Protein AF-A0AA35T329-F1 (afdb_monomer_lite)

Foldseek 3Di:
DDDDDDDDDDADLLVQLPADVPDAAWFKEQDAPVCLVVVNIFIAGPVGDTSSSSLVSSLVVVVVVCVVVVNPDDDFDDQHSRGHDPHHDHRPPDDDPVDD

Organism: Geodia barretti (NCBI:txid519541)

Secondary structure (DSSP, 8-state):
----PPP-----HHHHTT--SS---EEEESS-HHHHHHTSSEEEETTS-B-HHHHHHHHHHHHHHHHHTT-------TB-TTT-SS-B--SS----TT--

Sequence (100 aa):
KAKKRRQLIPVCPEESGGLPTPRPPAEIVGGDGNDVLDGTAKVMTDDGTDVTEAFLKGAHHALEVAQSNGATHVILKARSPSCGCGDIYDGTFFRDPHVW

Structure (mmCIF, N/CA/C/O backbone):
data_AF-A0AA35T329-F1
#
_entry.id   AF-A0AA35T329-F1
#
loop_
_atom_site.group_PDB
_atom_site.id
_atom_site.type_symbol
_atom_site.label_atom_id
_atom_site.label_alt_id
_atom_site.label_comp_id
_atom_site.label_asym_id
_atom_site.label_entity_id
_atom_site.label_seq_id
_atom_site.pdbx_PDB_ins_code
_atom_site.Cartn_x
_atom_site.Cartn_y
_atom_site.Cartn_z
_atom_site.occupancy
_atom_site.B_iso_or_equiv
_atom_site.auth_seq_id
_atom_site.auth_comp_id
_atom_site.auth_asym_id
_atom_site.auth_atom_id
_atom_site.pdbx_PDB_model_num
ATOM 1 N N . LYS A 1 1 ? -34.912 14.449 17.095 1.00 48.09 1 LYS A N 1
ATOM 2 C CA . LYS A 1 1 ? -33.895 13.421 17.448 1.00 48.09 1 LYS A CA 1
ATOM 3 C C . LYS A 1 1 ? -32.511 14.000 17.154 1.00 48.09 1 LYS A C 1
ATOM 5 O O . LYS A 1 1 ? -32.327 14.491 16.048 1.00 48.09 1 LYS A O 1
ATOM 10 N N . ALA A 1 2 ? -31.581 14.015 18.112 1.00 61.19 2 ALA A N 1
ATOM 11 C CA . ALA A 1 2 ? -30.238 14.561 17.893 1.00 61.19 2 ALA A CA 1
ATOM 12 C C . ALA A 1 2 ? -29.454 13.687 16.891 1.00 61.19 2 ALA A C 1
ATOM 14 O O . ALA A 1 2 ? -29.377 12.470 17.065 1.00 61.19 2 ALA A O 1
ATOM 15 N N . LYS A 1 3 ? -28.897 14.286 15.829 1.00 60.72 3 LYS A N 1
ATOM 16 C CA . LYS A 1 3 ? -27.983 13.596 14.903 1.00 60.72 3 LYS A CA 1
ATOM 17 C C . LYS A 1 3 ? -26.708 13.225 15.669 1.00 60.72 3 LYS A C 1
ATOM 19 O O . LYS A 1 3 ? -26.013 14.116 16.150 1.00 60.72 3 LYS A O 1
ATOM 24 N N . LYS A 1 4 ? -26.373 11.932 15.756 1.00 69.69 4 LYS A N 1
ATOM 25 C CA . LYS A 1 4 ? -25.032 11.502 16.186 1.00 69.69 4 LYS A CA 1
ATOM 26 C C . LYS A 1 4 ? -24.021 12.019 15.162 1.00 69.69 4 LYS A C 1
ATOM 28 O O . LYS A 1 4 ? -24.075 11.630 13.996 1.00 69.69 4 LYS A O 1
ATOM 33 N N . ARG A 1 5 ? -23.125 12.911 15.586 1.00 76.31 5 ARG A N 1
ATOM 34 C CA . ARG A 1 5 ? -21.990 13.348 14.767 1.00 76.31 5 ARG A CA 1
ATOM 35 C C . ARG A 1 5 ? -20.983 12.202 14.732 1.00 76.31 5 ARG A C 1
ATOM 37 O O . ARG A 1 5 ? -20.552 11.744 15.784 1.00 76.31 5 ARG A O 1
ATOM 44 N N . ARG A 1 6 ? -20.659 11.712 13.537 1.00 81.19 6 ARG A N 1
ATOM 45 C CA . ARG A 1 6 ? -19.540 10.786 13.334 1.00 81.19 6 ARG A CA 1
ATOM 46 C C . ARG A 1 6 ? -18.267 11.616 13.182 1.00 81.19 6 ARG A C 1
ATOM 48 O O . ARG A 1 6 ? -18.293 12.622 12.476 1.00 81.19 6 ARG A O 1
ATOM 55 N N . GLN A 1 7 ? -17.196 11.217 13.856 1.00 89.62 7 GLN A N 1
ATOM 56 C CA . GLN A 1 7 ? -15.868 11.781 13.631 1.00 89.62 7 GLN A CA 1
ATOM 57 C C . GLN A 1 7 ? -15.275 11.133 12.378 1.00 89.62 7 GLN A C 1
ATOM 59 O O . GLN A 1 7 ? -15.394 9.922 12.199 1.00 89.62 7 GLN A O 1
ATOM 64 N N . LEU A 1 8 ? -14.684 11.945 11.503 1.00 93.00 8 LEU A N 1
ATOM 65 C CA . LEU A 1 8 ? -13.934 11.479 10.341 1.00 93.00 8 LEU A CA 1
ATOM 66 C C . LEU A 1 8 ? -12.459 11.753 10.604 1.00 93.00 8 LEU A C 1
ATOM 68 O O . LEU A 1 8 ? -12.103 12.872 10.970 1.00 93.00 8 LEU A O 1
ATOM 72 N N . ILE A 1 9 ? -11.632 10.730 10.429 1.00 95.44 9 ILE A N 1
ATOM 73 C CA . ILE A 1 9 ? -10.187 10.807 10.620 1.00 95.44 9 ILE A CA 1
ATOM 74 C C . ILE A 1 9 ? -9.565 10.524 9.253 1.00 95.44 9 ILE A C 1
ATOM 76 O O . ILE A 1 9 ? -9.642 9.385 8.791 1.00 95.44 9 ILE A O 1
ATOM 80 N N . PRO A 1 10 ? -9.053 11.549 8.552 1.00 95.69 10 PRO A N 1
ATOM 81 C CA . PRO A 1 10 ? -8.449 11.357 7.245 1.00 95.69 10 PRO A CA 1
ATOM 82 C C . PRO A 1 10 ? -7.089 10.677 7.398 1.00 95.69 10 PRO A C 1
ATOM 84 O O . PRO A 1 10 ? -6.273 11.089 8.220 1.00 95.69 10 PRO A O 1
ATOM 87 N N . VAL A 1 11 ? -6.847 9.651 6.586 1.00 96.69 11 VAL A N 1
ATOM 88 C CA . VAL A 1 11 ? -5.561 8.957 6.504 1.00 96.69 11 VAL A CA 1
ATOM 89 C C . VAL A 1 11 ? -5.275 8.661 5.039 1.00 96.69 11 VAL A C 1
ATOM 91 O O . VAL A 1 11 ? -6.129 8.125 4.336 1.00 96.69 11 VAL A O 1
ATOM 94 N N . CYS A 1 12 ? -4.071 9.005 4.592 1.00 97.81 12 CYS A N 1
ATOM 95 C CA . CYS A 1 12 ? -3.510 8.556 3.326 1.00 97.81 12 CYS A CA 1
ATOM 96 C C . CYS A 1 12 ? -2.333 7.634 3.663 1.00 97.81 12 CYS A C 1
ATOM 98 O O . CYS A 1 12 ? -1.294 8.142 4.099 1.00 97.81 12 CYS A O 1
ATOM 100 N N . PRO A 1 13 ? -2.476 6.301 3.525 1.00 97.75 13 PRO A N 1
ATOM 101 C CA . PRO A 1 13 ? -1.412 5.391 3.931 1.00 97.75 13 PRO A CA 1
ATOM 102 C C . PRO A 1 13 ? -0.119 5.664 3.154 1.00 97.75 13 PRO A C 1
ATOM 104 O O . PRO A 1 13 ? 0.937 5.763 3.764 1.00 97.75 13 PRO A O 1
ATOM 107 N N . GLU A 1 14 ? -0.213 5.926 1.849 1.00 98.19 14 GLU A N 1
ATOM 108 C CA . GLU A 1 14 ? 0.924 6.239 0.969 1.00 98.19 14 GLU A CA 1
ATOM 109 C C . GLU A 1 14 ? 1.746 7.453 1.454 1.00 98.19 14 GLU A C 1
ATOM 111 O O . GLU A 1 14 ? 2.971 7.374 1.552 1.00 98.19 14 GLU A O 1
ATOM 116 N N . GLU A 1 15 ? 1.090 8.557 1.835 1.00 98.31 15 GLU A N 1
ATOM 117 C CA . GLU A 1 15 ? 1.783 9.738 2.377 1.00 98.31 15 GLU A CA 1
ATOM 118 C C . GLU A 1 15 ? 2.354 9.474 3.773 1.00 98.31 15 GLU A C 1
ATOM 120 O O . GLU A 1 15 ? 3.487 9.858 4.059 1.00 98.31 15 GLU A O 1
ATOM 125 N N . SER A 1 16 ? 1.620 8.768 4.641 1.00 97.56 16 SER A N 1
ATOM 126 C CA . SER A 1 16 ? 2.150 8.385 5.959 1.00 97.56 16 SER A CA 1
ATOM 127 C C . SER A 1 16 ? 3.314 7.387 5.880 1.00 97.56 16 SER A C 1
ATOM 129 O O . SER A 1 16 ? 4.172 7.342 6.764 1.00 97.56 16 SER A O 1
ATOM 131 N N . GLY A 1 17 ? 3.385 6.639 4.778 1.00 98.00 17 GLY A N 1
ATOM 132 C CA . GLY A 1 17 ? 4.513 5.808 4.381 1.00 98.00 17 GLY A CA 1
ATOM 133 C C . GLY A 1 17 ? 5.745 6.606 3.956 1.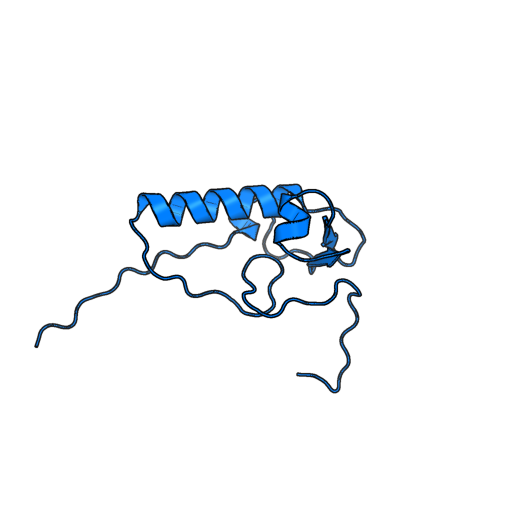00 98.00 17 GLY A C 1
ATOM 134 O O . GLY A 1 17 ? 6.861 6.094 4.019 1.00 98.00 17 GLY A O 1
ATOM 135 N N . GLY A 1 18 ? 5.567 7.883 3.609 1.00 98.12 18 GLY A N 1
ATOM 136 C CA . GLY A 1 18 ? 6.627 8.801 3.195 1.00 98.12 18 GLY A CA 1
ATOM 137 C C . GLY A 1 18 ? 6.665 9.101 1.696 1.00 98.12 18 GLY A C 1
ATOM 138 O O . GLY A 1 18 ? 7.622 9.731 1.250 1.00 98.12 18 GLY A O 1
ATOM 139 N N . LEU A 1 19 ? 5.667 8.676 0.910 1.00 98.19 19 LEU A N 1
ATOM 140 C CA . LEU A 1 19 ? 5.606 9.027 -0.511 1.00 98.19 19 LEU A CA 1
ATOM 141 C C . LEU A 1 19 ? 5.153 10.485 -0.711 1.00 98.19 19 LEU A C 1
ATOM 143 O O . LEU A 1 19 ? 4.316 10.978 0.049 1.00 98.19 19 LEU A O 1
ATOM 147 N N . PRO A 1 20 ? 5.667 11.185 -1.740 1.00 97.81 20 PRO A N 1
ATOM 148 C CA . PRO A 1 20 ? 5.300 12.569 -2.011 1.00 97.81 20 PRO A CA 1
ATOM 149 C C . PRO A 1 20 ? 3.912 12.698 -2.660 1.00 97.81 20 PRO A C 1
ATOM 151 O O . PRO A 1 20 ? 3.301 11.724 -3.111 1.00 97.81 20 PRO A O 1
ATOM 154 N N . THR A 1 21 ? 3.443 13.941 -2.760 1.00 96.88 21 THR A N 1
ATOM 155 C CA . THR A 1 21 ? 2.290 14.324 -3.582 1.00 96.88 21 THR A CA 1
ATOM 156 C C . THR A 1 21 ? 2.702 15.488 -4.500 1.00 96.88 21 THR A C 1
ATOM 158 O O . THR A 1 21 ? 3.021 16.561 -3.985 1.00 96.88 21 THR A O 1
ATOM 161 N N . PRO A 1 22 ? 2.704 15.321 -5.842 1.00 96.62 22 PRO A N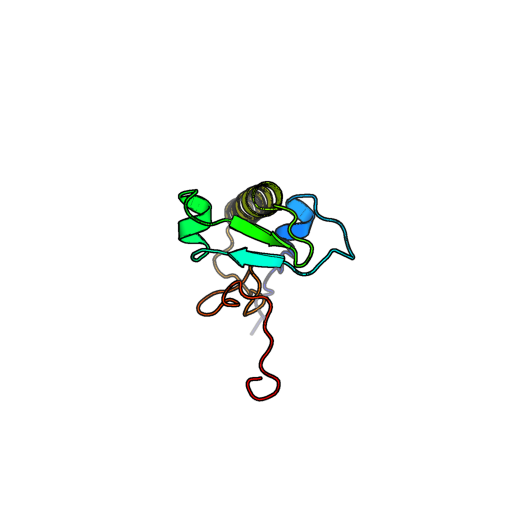 1
ATOM 162 C CA . PRO A 1 22 ? 2.350 14.106 -6.586 1.00 96.62 22 PRO A CA 1
ATOM 163 C C . PRO A 1 22 ? 3.428 13.009 -6.493 1.00 96.62 22 PRO A C 1
ATOM 165 O O . PRO A 1 22 ? 4.555 13.263 -6.073 1.00 96.62 22 PRO A O 1
ATOM 168 N N . ARG A 1 23 ? 3.071 11.794 -6.920 1.00 96.94 23 ARG A N 1
ATOM 169 C CA . ARG A 1 23 ? 3.947 10.616 -7.038 1.00 96.94 23 ARG A CA 1
ATOM 170 C C . ARG A 1 23 ? 3.562 9.786 -8.272 1.00 96.94 23 ARG A C 1
ATOM 172 O O . ARG A 1 23 ? 2.419 9.924 -8.721 1.00 96.94 23 ARG A O 1
ATOM 179 N N . PRO A 1 24 ? 4.472 8.954 -8.811 1.00 96.81 24 PRO A N 1
ATOM 180 C CA . PRO A 1 24 ? 4.143 8.031 -9.894 1.00 96.81 24 PRO A CA 1
ATOM 181 C C . PRO A 1 24 ? 3.004 7.069 -9.513 1.00 96.81 24 PRO A C 1
ATOM 183 O O . PRO A 1 24 ? 2.841 6.760 -8.326 1.00 96.81 24 PRO A O 1
ATOM 186 N N . PRO A 1 25 ? 2.208 6.591 -10.486 1.00 96.50 25 PRO A N 1
ATOM 187 C CA . PRO A 1 25 ? 1.280 5.488 -10.269 1.00 96.50 25 PRO A CA 1
ATOM 188 C C . PRO A 1 25 ? 2.016 4.253 -9.748 1.00 96.50 25 PRO A C 1
ATOM 190 O O . PRO A 1 25 ? 3.129 3.969 -10.184 1.00 96.50 25 PRO A O 1
ATOM 193 N N . ALA A 1 26 ? 1.372 3.506 -8.855 1.00 97.75 26 ALA A N 1
ATOM 194 C CA . ALA A 1 26 ? 1.884 2.239 -8.357 1.00 97.75 26 ALA A CA 1
ATOM 195 C C . ALA A 1 26 ? 0.801 1.156 -8.401 1.00 97.75 26 ALA A C 1
ATOM 197 O O . ALA A 1 26 ? -0.387 1.458 -8.253 1.00 97.75 26 ALA A O 1
ATOM 198 N N . GLU A 1 27 ? 1.216 -0.092 -8.591 1.00 98.06 27 GLU A N 1
ATOM 199 C CA . GLU A 1 27 ? 0.364 -1.283 -8.591 1.00 98.06 27 GLU A CA 1
ATOM 200 C C . GLU A 1 27 ? 1.055 -2.414 -7.815 1.00 98.06 27 GLU A C 1
ATOM 202 O O . GLU A 1 27 ? 2.281 -2.430 -7.671 1.00 98.06 27 GLU A O 1
ATOM 207 N N . ILE A 1 28 ? 0.266 -3.351 -7.283 1.00 98.25 28 ILE A N 1
ATOM 208 C CA . ILE A 1 28 ? 0.813 -4.577 -6.694 1.00 98.25 28 ILE A CA 1
ATOM 209 C C . ILE A 1 28 ? 1.159 -5.524 -7.842 1.00 98.25 28 ILE A C 1
ATOM 211 O O . ILE A 1 28 ? 0.319 -5.810 -8.688 1.00 98.25 28 ILE A O 1
ATOM 215 N N . VAL A 1 29 ? 2.396 -6.010 -7.868 1.00 98.06 29 VAL A N 1
ATOM 216 C CA . VAL A 1 29 ? 2.918 -6.932 -8.873 1.00 98.06 29 VAL A CA 1
ATOM 217 C C . VAL A 1 29 ? 3.184 -8.280 -8.216 1.00 98.06 29 VAL A C 1
ATOM 219 O O . VAL A 1 29 ? 3.930 -8.371 -7.238 1.00 98.06 29 VAL A O 1
ATOM 222 N N . GLY A 1 30 ? 2.604 -9.333 -8.795 1.00 96.31 30 GLY A N 1
ATOM 223 C CA . GLY A 1 30 ? 2.823 -10.715 -8.364 1.00 96.31 30 GLY A CA 1
ATOM 224 C C . GLY A 1 30 ? 1.859 -11.234 -7.296 1.00 96.31 30 GLY A C 1
ATOM 225 O O . GLY A 1 30 ? 2.130 -12.297 -6.750 1.00 96.31 30 GLY A O 1
ATOM 226 N N . GLY A 1 31 ? 0.755 -10.535 -7.009 1.00 95.81 31 GLY A N 1
ATOM 227 C CA . GLY A 1 31 ? -0.228 -10.976 -6.017 1.00 95.81 31 GLY A CA 1
ATOM 228 C C . GLY A 1 31 ? -1.175 -9.867 -5.569 1.00 95.81 31 GLY A C 1
ATOM 229 O O . GLY A 1 31 ? -1.474 -8.949 -6.334 1.00 95.81 31 GLY A O 1
ATOM 230 N N . ASP A 1 32 ? -1.628 -9.950 -4.321 1.00 96.38 32 ASP A N 1
ATOM 231 C CA . ASP A 1 32 ? -2.464 -8.950 -3.661 1.00 96.38 32 ASP A CA 1
ATOM 232 C C . ASP A 1 32 ? -1.808 -8.349 -2.400 1.00 96.38 32 ASP A C 1
ATOM 234 O O . ASP A 1 32 ? -0.610 -8.484 -2.153 1.00 96.38 32 ASP A O 1
ATOM 238 N N . GLY A 1 33 ? -2.586 -7.609 -1.604 1.00 96.00 33 GLY A N 1
ATOM 239 C CA . GLY A 1 33 ? -2.080 -6.991 -0.378 1.00 96.00 33 GLY A CA 1
ATOM 240 C C . GLY A 1 33 ?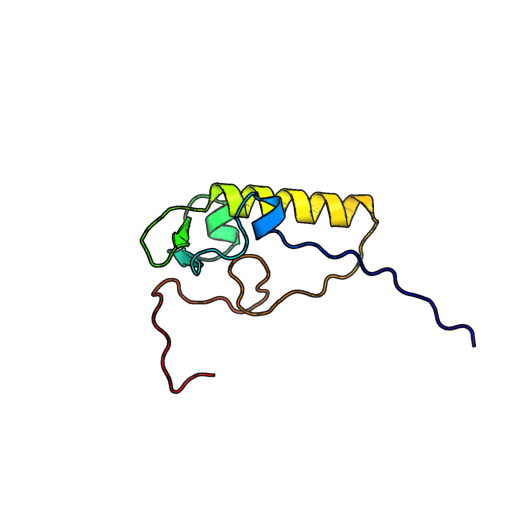 -1.609 -7.995 0.683 1.00 96.00 33 GLY A C 1
ATOM 241 O O . GLY A 1 33 ? -0.700 -7.669 1.441 1.00 96.00 33 GLY A O 1
ATOM 242 N N . ASN A 1 34 ? -2.182 -9.202 0.741 1.00 96.44 34 ASN A N 1
ATOM 243 C CA . ASN A 1 34 ? -1.710 -10.263 1.632 1.00 96.44 34 ASN A CA 1
ATOM 244 C C . ASN A 1 34 ? -0.364 -10.801 1.151 1.00 96.44 34 ASN A C 1
ATOM 246 O O . ASN A 1 34 ? 0.547 -10.940 1.957 1.00 96.44 34 ASN A O 1
ATOM 250 N N . ASP A 1 35 ? -0.203 -11.003 -0.158 1.00 98.00 35 ASP A N 1
ATOM 251 C CA . ASP A 1 35 ? 1.079 -11.423 -0.732 1.00 98.00 35 ASP A CA 1
ATOM 252 C C . ASP A 1 35 ? 2.189 -10.386 -0.480 1.00 98.00 35 ASP A C 1
ATOM 254 O O . ASP A 1 35 ? 3.347 -10.731 -0.249 1.00 98.00 35 ASP A O 1
ATOM 258 N N . VAL A 1 36 ? 1.853 -9.091 -0.469 1.00 98.25 36 VAL A N 1
ATOM 259 C CA . VAL A 1 36 ? 2.801 -8.035 -0.071 1.00 98.25 36 VAL A CA 1
ATOM 260 C C . VAL A 1 36 ? 3.188 -8.160 1.408 1.00 98.25 36 VAL A C 1
ATOM 262 O O . VAL A 1 36 ? 4.362 -8.007 1.744 1.00 98.25 36 VAL A O 1
ATOM 265 N N . LEU A 1 37 ? 2.232 -8.459 2.295 1.00 97.56 37 LEU A N 1
ATOM 266 C CA . LEU A 1 37 ? 2.502 -8.686 3.723 1.00 97.56 37 LEU A CA 1
ATOM 267 C C . LEU A 1 37 ? 3.343 -9.950 3.965 1.00 97.56 37 LEU A C 1
ATOM 269 O O . LEU A 1 37 ? 4.188 -9.952 4.860 1.00 97.56 37 LEU A O 1
ATOM 273 N N . ASP A 1 38 ? 3.147 -10.986 3.149 1.00 98.00 38 ASP A N 1
ATOM 274 C CA . ASP A 1 38 ? 3.903 -12.243 3.189 1.00 98.00 38 ASP A CA 1
ATOM 275 C C . ASP A 1 38 ? 5.273 -12.140 2.485 1.00 98.00 38 ASP A C 1
ATOM 277 O O . ASP A 1 38 ? 6.100 -13.052 2.574 1.00 98.00 38 ASP A O 1
ATOM 281 N N . GLY A 1 39 ? 5.547 -11.021 1.803 1.00 97.94 39 GLY A N 1
ATOM 282 C CA . GLY A 1 39 ? 6.794 -10.767 1.078 1.00 97.94 39 GLY A CA 1
ATOM 283 C C . GLY A 1 39 ? 6.919 -11.517 -0.255 1.00 97.94 39 GLY A C 1
ATOM 284 O O . GLY A 1 39 ? 8.026 -11.639 -0.787 1.00 97.94 39 GLY A O 1
ATOM 285 N N . THR A 1 40 ? 5.813 -12.034 -0.792 1.00 98.38 40 THR A N 1
ATOM 286 C CA . THR A 1 40 ? 5.731 -12.765 -2.070 1.00 98.38 40 THR A CA 1
ATOM 287 C C . THR A 1 40 ? 5.333 -11.871 -3.245 1.00 98.38 40 THR A C 1
ATOM 289 O O . THR A 1 40 ? 5.625 -12.220 -4.390 1.00 98.38 40 THR A O 1
ATOM 292 N N . ALA A 1 41 ? 4.748 -10.702 -2.977 1.00 98.31 41 ALA A N 1
ATOM 293 C CA . ALA A 1 41 ? 4.447 -9.664 -3.961 1.00 98.31 41 ALA A CA 1
ATOM 294 C C . ALA A 1 41 ? 5.100 -8.326 -3.590 1.00 98.31 41 ALA A C 1
ATOM 296 O O . ALA A 1 41 ? 5.607 -8.131 -2.483 1.00 98.31 41 ALA A O 1
ATOM 297 N N . LYS A 1 42 ? 5.101 -7.389 -4.541 1.00 98.69 42 LYS A N 1
ATOM 298 C CA . LYS A 1 42 ? 5.713 -6.064 -4.383 1.00 98.69 42 LYS A CA 1
ATOM 299 C C . LYS A 1 42 ? 4.778 -4.968 -4.845 1.00 98.69 42 LYS A C 1
ATOM 301 O O . LYS A 1 42 ? 3.984 -5.182 -5.753 1.00 98.69 42 LYS A O 1
ATOM 306 N N . VAL A 1 43 ? 4.923 -3.776 -4.280 1.00 98.56 43 VAL A N 1
ATOM 307 C CA . VAL A 1 43 ? 4.299 -2.571 -4.827 1.00 98.56 43 VAL A CA 1
ATOM 308 C C . VAL A 1 43 ? 5.326 -1.853 -5.686 1.00 98.56 43 VAL A C 1
ATOM 310 O O . VAL A 1 43 ? 6.334 -1.358 -5.179 1.00 98.56 43 VAL A O 1
ATOM 313 N N . MET A 1 44 ? 5.067 -1.804 -6.986 1.00 98.56 44 MET A N 1
ATOM 314 C CA . MET A 1 44 ? 5.973 -1.225 -7.973 1.00 98.56 44 MET A CA 1
ATOM 315 C C . MET A 1 44 ? 5.339 0.017 -8.584 1.00 98.56 44 MET A C 1
ATOM 317 O O . MET A 1 44 ? 4.118 0.090 -8.713 1.00 98.56 44 MET A O 1
ATOM 321 N N . THR A 1 45 ? 6.152 0.987 -8.975 1.00 98.19 45 THR A N 1
ATOM 322 C CA . THR A 1 45 ? 5.732 2.087 -9.849 1.00 98.19 45 THR A CA 1
ATOM 323 C C . THR A 1 45 ? 5.815 1.688 -11.322 1.00 98.19 45 THR A C 1
ATOM 325 O O . THR A 1 45 ? 6.471 0.707 -11.678 1.00 98.19 45 THR A O 1
ATOM 328 N N . ASP A 1 46 ? 5.176 2.470 -12.192 1.00 96.19 46 ASP A N 1
ATOM 329 C CA . ASP A 1 46 ? 5.215 2.277 -13.649 1.00 96.19 46 ASP A CA 1
ATOM 330 C C . ASP A 1 46 ? 6.621 2.449 -14.258 1.00 96.19 46 ASP A C 1
ATOM 332 O O . ASP A 1 46 ? 6.929 1.856 -15.291 1.00 96.19 46 ASP A O 1
ATOM 336 N N . ASP A 1 47 ? 7.496 3.209 -13.595 1.00 95.38 47 ASP A N 1
ATOM 337 C CA . ASP A 1 47 ? 8.916 3.342 -13.944 1.00 95.38 47 ASP A CA 1
ATOM 338 C C . ASP A 1 47 ? 9.819 2.224 -13.379 1.00 95.38 47 ASP A C 1
ATOM 340 O O . ASP A 1 47 ? 11.029 2.225 -13.616 1.00 95.38 47 ASP A O 1
ATOM 344 N N . GLY A 1 48 ? 9.243 1.242 -12.674 1.00 96.50 48 GLY A N 1
ATOM 345 C CA . GLY A 1 48 ? 9.950 0.069 -12.156 1.00 96.50 48 GLY A CA 1
ATOM 346 C C . GLY A 1 48 ? 10.600 0.250 -10.781 1.00 96.50 48 GLY A C 1
ATOM 347 O O . GLY A 1 48 ? 11.379 -0.608 -10.361 1.00 96.50 48 GLY A O 1
ATOM 348 N N . THR A 1 49 ? 10.291 1.328 -10.061 1.00 98.25 49 THR A N 1
ATOM 349 C CA . THR A 1 49 ? 10.764 1.554 -8.688 1.00 98.25 49 THR A CA 1
ATOM 350 C C . THR A 1 49 ? 9.972 0.713 -7.682 1.00 98.25 49 THR A C 1
ATOM 352 O O . THR A 1 49 ? 8.743 0.703 -7.685 1.00 98.25 49 THR A O 1
ATOM 355 N N . ASP A 1 50 ? 10.674 0.021 -6.782 1.00 98.56 50 ASP A N 1
ATOM 356 C CA . ASP A 1 50 ? 10.064 -0.723 -5.672 1.00 98.56 50 ASP A CA 1
ATOM 357 C C . ASP A 1 50 ? 9.727 0.236 -4.519 1.00 98.56 50 ASP A C 1
ATOM 359 O O . ASP A 1 50 ? 10.617 0.826 -3.900 1.00 98.56 50 ASP A O 1
ATOM 363 N N . VAL A 1 51 ? 8.434 0.407 -4.244 1.00 98.62 51 VAL A N 1
ATOM 364 C CA . VAL A 1 51 ? 7.906 1.288 -3.188 1.00 98.62 51 VAL A CA 1
ATOM 365 C C . VAL A 1 51 ? 7.234 0.504 -2.055 1.00 98.62 51 VAL A C 1
ATOM 367 O O . VAL A 1 51 ? 6.557 1.096 -1.210 1.00 98.62 51 VAL A O 1
ATOM 370 N N . THR A 1 52 ? 7.447 -0.814 -1.997 1.00 98.75 52 THR A N 1
ATOM 371 C CA . THR A 1 52 ? 6.802 -1.737 -1.047 1.00 98.75 52 THR A CA 1
ATOM 372 C C . THR A 1 52 ? 6.940 -1.284 0.407 1.00 98.75 52 THR A C 1
ATOM 374 O O . THR A 1 52 ? 5.949 -1.218 1.132 1.00 98.75 52 THR A O 1
ATOM 377 N N . GLU A 1 53 ? 8.139 -0.871 0.821 1.00 98.69 53 GLU A N 1
ATOM 378 C CA . GLU A 1 53 ? 8.408 -0.431 2.198 1.00 98.69 53 GLU A CA 1
ATOM 379 C C . GLU A 1 53 ? 7.563 0.776 2.622 1.00 98.69 53 GLU A C 1
ATOM 381 O O . GLU A 1 53 ? 7.058 0.837 3.746 1.00 98.69 53 GLU A O 1
ATOM 386 N N . ALA A 1 54 ? 7.358 1.738 1.717 1.00 98.75 54 ALA A N 1
ATOM 387 C CA . ALA A 1 54 ? 6.521 2.895 2.010 1.00 98.75 54 ALA A CA 1
ATOM 388 C C . ALA A 1 54 ? 5.051 2.479 2.176 1.00 98.75 54 ALA A C 1
ATOM 390 O O . ALA A 1 54 ? 4.369 2.957 3.084 1.00 98.75 54 ALA A O 1
ATOM 391 N N . PHE A 1 55 ? 4.571 1.546 1.352 1.00 98.56 55 PHE A N 1
ATOM 392 C CA . PHE A 1 55 ? 3.213 1.011 1.452 1.00 98.56 55 PHE A CA 1
ATOM 393 C C . PHE A 1 55 ? 2.988 0.218 2.745 1.00 98.56 55 PHE A C 1
ATOM 395 O O . PHE A 1 55 ? 1.991 0.460 3.428 1.00 98.56 55 PHE A O 1
ATOM 402 N N . LEU A 1 56 ? 3.927 -0.652 3.133 1.00 98.75 56 LEU A N 1
ATOM 403 C CA . LEU A 1 56 ? 3.874 -1.405 4.393 1.00 98.75 56 LEU A CA 1
ATOM 404 C C . LEU A 1 56 ? 3.864 -0.470 5.606 1.00 98.75 56 LEU A C 1
ATOM 406 O O . LEU A 1 56 ? 2.998 -0.573 6.479 1.00 98.75 56 LEU A O 1
ATOM 410 N N . LYS A 1 57 ? 4.773 0.512 5.633 1.00 98.69 57 LYS A N 1
ATOM 411 C CA . LYS A 1 57 ? 4.809 1.535 6.685 1.00 98.69 57 LYS A CA 1
ATOM 412 C C . LYS A 1 57 ? 3.490 2.306 6.770 1.00 98.69 57 LYS A C 1
ATOM 414 O O . LYS A 1 57 ? 2.969 2.522 7.865 1.00 98.69 57 LYS A O 1
ATOM 419 N N . GLY A 1 58 ? 2.940 2.693 5.622 1.00 98.44 58 GLY A N 1
ATOM 420 C CA . GLY A 1 58 ? 1.649 3.361 5.525 1.00 98.44 58 GLY A CA 1
ATOM 421 C C . GLY A 1 58 ? 0.495 2.525 6.074 1.00 98.44 58 GLY A C 1
ATOM 422 O O . GLY A 1 58 ? -0.336 3.037 6.825 1.00 98.44 58 GLY A O 1
ATOM 423 N N . ALA A 1 59 ? 0.455 1.234 5.737 1.00 98.12 59 ALA A N 1
ATOM 424 C CA . ALA A 1 59 ? -0.562 0.300 6.214 1.00 98.12 59 ALA A CA 1
ATOM 425 C C . ALA A 1 59 ? -0.517 0.138 7.742 1.00 98.12 59 ALA A C 1
ATOM 427 O O . ALA A 1 59 ? -1.554 0.232 8.403 1.00 98.12 59 ALA A O 1
ATOM 428 N N . HIS A 1 60 ? 0.679 -0.019 8.320 1.00 98.50 60 HIS A N 1
ATOM 429 C CA . HIS A 1 60 ? 0.850 -0.096 9.772 1.00 98.50 60 HIS A CA 1
ATOM 430 C C . HIS A 1 60 ? 0.423 1.191 10.481 1.00 98.50 60 HIS A C 1
ATOM 432 O O . HIS A 1 60 ? -0.313 1.130 11.465 1.00 98.50 60 HIS A O 1
ATOM 438 N N . HIS A 1 61 ? 0.808 2.355 9.955 1.00 98.44 61 HIS A N 1
ATOM 439 C CA . HIS A 1 61 ? 0.392 3.634 10.525 1.00 98.44 61 HIS A CA 1
ATOM 440 C C . HIS A 1 61 ? -1.131 3.837 10.433 1.00 98.44 61 HIS A C 1
ATOM 442 O O . HIS A 1 61 ? -1.767 4.282 11.388 1.00 98.44 61 HIS A O 1
ATOM 448 N N . ALA A 1 62 ? -1.757 3.462 9.313 1.00 97.75 62 ALA A N 1
ATOM 449 C CA . ALA A 1 62 ? -3.210 3.527 9.174 1.00 97.75 62 ALA A CA 1
ATOM 450 C C . ALA A 1 62 ? -3.935 2.626 10.190 1.00 97.75 62 ALA A C 1
ATOM 452 O O . ALA A 1 62 ? -4.939 3.046 10.775 1.00 97.75 62 ALA A O 1
ATOM 453 N N . LEU A 1 63 ? -3.408 1.421 10.440 1.00 97.56 63 LEU A N 1
ATOM 454 C CA . LEU A 1 63 ? -3.916 0.518 11.474 1.00 97.56 63 LEU A CA 1
ATOM 455 C C . LEU A 1 63 ? -3.786 1.132 12.875 1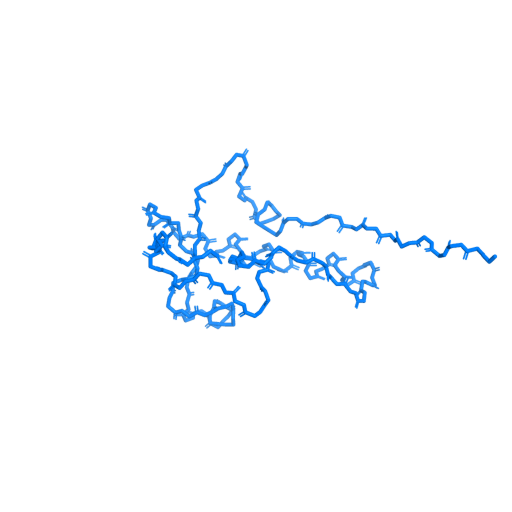.00 97.56 63 LEU A C 1
ATOM 457 O O . LEU A 1 63 ? -4.756 1.121 13.634 1.00 97.56 63 LEU A O 1
ATOM 461 N N . GLU A 1 64 ? -2.630 1.709 13.200 1.00 98.31 64 GLU A N 1
ATOM 462 C CA . GLU A 1 64 ? -2.385 2.373 14.484 1.00 98.31 64 GLU A CA 1
ATOM 463 C C . GLU A 1 64 ? -3.363 3.534 14.719 1.00 98.31 64 GLU A C 1
ATOM 465 O O . GLU A 1 64 ? -3.969 3.637 15.791 1.00 98.31 64 GLU A O 1
ATOM 470 N N . VAL A 1 65 ? -3.583 4.378 13.704 1.00 97.50 65 VAL A N 1
ATOM 471 C CA . VAL A 1 65 ? -4.549 5.484 13.771 1.00 97.50 65 VAL A CA 1
ATOM 472 C C . VAL A 1 65 ? -5.965 4.955 13.995 1.00 97.50 65 VAL A C 1
ATOM 474 O O . VAL A 1 65 ? -6.696 5.495 14.832 1.00 97.50 65 VAL A O 1
ATOM 477 N N . ALA A 1 66 ? -6.360 3.895 13.286 1.00 96.62 66 ALA A N 1
ATOM 478 C CA . ALA A 1 66 ? -7.679 3.290 13.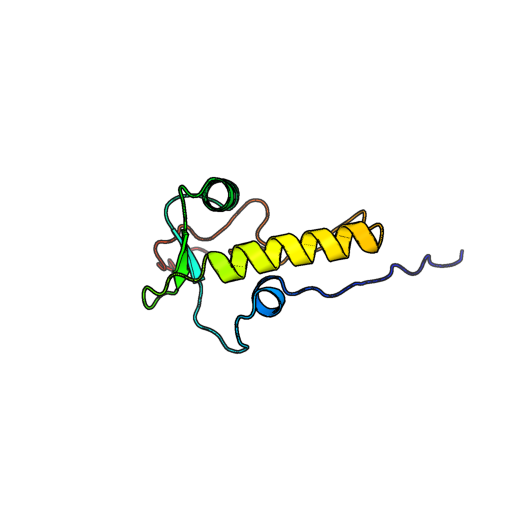437 1.00 96.62 66 ALA A CA 1
ATOM 479 C C . ALA A 1 66 ? -7.887 2.732 14.855 1.00 96.62 66 ALA A C 1
ATOM 481 O O . ALA A 1 66 ? -8.897 3.037 15.494 1.00 96.62 66 ALA A O 1
ATOM 482 N N . GLN A 1 67 ? -6.917 1.974 15.371 1.00 97.56 67 GLN A N 1
ATOM 483 C CA . GLN A 1 67 ? -6.971 1.383 16.710 1.00 97.56 67 GLN A CA 1
ATOM 484 C C . GLN A 1 67 ? -6.985 2.452 17.808 1.00 97.56 67 GLN A C 1
ATOM 486 O O . GLN A 1 67 ? -7.854 2.424 18.680 1.00 97.56 67 GLN A O 1
ATOM 491 N N . SER A 1 68 ? -6.091 3.441 17.726 1.00 97.50 68 SER A N 1
ATOM 492 C CA . SER A 1 68 ? -5.952 4.503 18.735 1.00 97.50 68 SER A CA 1
ATOM 493 C C . SER A 1 68 ? -7.193 5.387 18.860 1.00 97.50 68 SER A C 1
ATOM 495 O O . SER A 1 68 ? -7.445 5.965 19.914 1.00 97.50 68 SER A O 1
ATOM 497 N N . ASN A 1 69 ? -7.996 5.477 17.799 1.00 95.56 69 ASN A N 1
ATOM 498 C CA . ASN A 1 69 ? -9.239 6.246 17.790 1.00 95.56 69 ASN A CA 1
ATOM 499 C C . ASN A 1 69 ? -10.498 5.378 17.951 1.00 95.56 69 ASN A C 1
ATOM 501 O O . ASN A 1 69 ? -11.612 5.890 17.828 1.00 95.56 69 ASN A O 1
ATOM 505 N N . GLY A 1 70 ? -10.348 4.071 18.201 1.00 95.56 70 GLY A N 1
ATOM 506 C CA . GLY A 1 70 ? -11.479 3.149 18.326 1.00 95.56 70 GLY A CA 1
ATOM 507 C C . GLY A 1 70 ? -12.358 3.112 17.071 1.00 95.56 70 GLY A C 1
ATOM 508 O O . GLY A 1 70 ? -13.586 3.014 17.168 1.00 95.56 70 GLY A O 1
ATOM 509 N N . ALA A 1 71 ? -11.752 3.254 15.889 1.00 95.38 71 ALA A N 1
ATOM 510 C CA . ALA A 1 71 ? -12.475 3.235 14.629 1.00 95.38 71 ALA A CA 1
ATOM 511 C C . ALA A 1 71 ? -13.115 1.857 14.413 1.00 95.38 71 ALA A C 1
ATOM 513 O O . ALA A 1 71 ? -12.462 0.822 14.483 1.00 95.38 71 ALA A O 1
ATOM 514 N N . THR A 1 72 ? -14.417 1.848 14.131 1.00 94.75 72 THR A N 1
ATOM 515 C CA . THR A 1 72 ? -15.189 0.617 13.864 1.00 94.75 72 THR A CA 1
ATOM 516 C C . THR A 1 72 ? -15.537 0.446 12.390 1.00 94.75 72 THR A C 1
ATOM 518 O O . THR A 1 72 ? -16.089 -0.576 12.000 1.00 94.75 72 THR A O 1
ATOM 521 N N . HIS A 1 73 ? -15.291 1.476 11.581 1.00 94.12 73 HIS A N 1
ATOM 522 C CA . HIS A 1 73 ? -15.634 1.529 10.166 1.00 94.12 73 HIS A CA 1
ATOM 523 C C . HIS A 1 73 ? -14.545 2.294 9.422 1.00 94.12 73 HIS A C 1
ATOM 525 O O . HIS A 1 73 ? -14.004 3.267 9.949 1.00 94.12 73 HIS A O 1
ATOM 531 N N . VAL A 1 74 ? -14.300 1.899 8.176 1.00 94.12 74 VAL A N 1
ATOM 532 C CA . VAL A 1 74 ? -13.395 2.582 7.251 1.00 94.12 74 VAL A CA 1
ATOM 533 C C . VAL A 1 74 ? -14.130 2.900 5.954 1.00 94.12 74 VAL A C 1
ATOM 535 O O . VAL A 1 74 ? -15.036 2.175 5.546 1.00 94.12 74 VAL A O 1
ATOM 538 N N . ILE A 1 75 ? -13.760 4.011 5.321 1.00 94.44 75 ILE A N 1
ATOM 539 C CA . ILE A 1 75 ? -14.199 4.372 3.972 1.00 94.44 75 ILE A CA 1
ATOM 540 C C . ILE A 1 75 ? -12.927 4.470 3.150 1.00 94.44 75 ILE A C 1
ATOM 542 O O . ILE A 1 75 ? -12.073 5.303 3.443 1.00 94.44 75 ILE A O 1
ATOM 546 N N . LEU A 1 76 ? -12.797 3.596 2.159 1.00 95.56 76 LEU A N 1
ATOM 547 C CA . LEU A 1 76 ? -11.556 3.414 1.426 1.00 95.56 76 LEU A CA 1
ATOM 548 C C . LEU A 1 76 ? -11.741 3.729 -0.056 1.00 95.56 76 LEU A C 1
ATOM 550 O O . LEU A 1 76 ? -12.827 3.572 -0.621 1.00 95.56 76 LEU A O 1
ATOM 554 N N . LYS A 1 77 ? -10.664 4.178 -0.702 1.00 93.38 77 LYS A N 1
ATOM 555 C CA . LYS A 1 77 ? -10.670 4.439 -2.138 1.00 93.38 77 LYS A CA 1
ATOM 556 C C . LYS A 1 77 ? -10.513 3.125 -2.909 1.00 93.38 77 LYS A C 1
ATOM 558 O O . LYS A 1 77 ? -9.437 2.539 -2.925 1.00 93.38 77 LYS A O 1
ATOM 563 N N . ALA A 1 78 ? -11.571 2.722 -3.613 1.00 92.44 78 ALA A N 1
ATOM 564 C CA . ALA A 1 78 ? -11.585 1.518 -4.449 1.00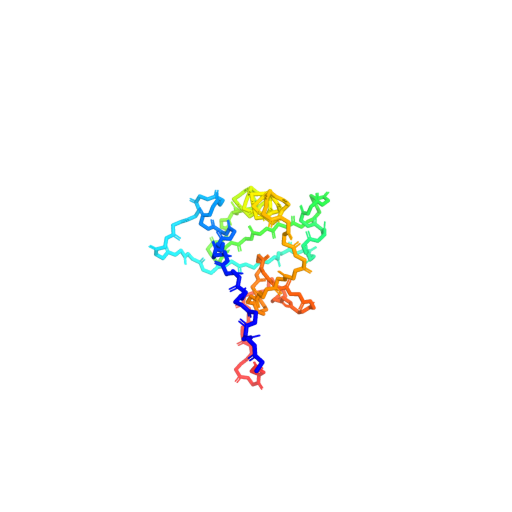 92.44 78 ALA A CA 1
ATOM 565 C C . ALA A 1 78 ? -10.429 1.471 -5.470 1.00 92.44 78 ALA A C 1
ATOM 567 O O . ALA A 1 78 ? -10.038 2.526 -5.998 1.00 92.44 78 ALA A O 1
ATOM 568 N N . ARG A 1 79 ? -9.953 0.249 -5.765 1.00 91.06 79 ARG A N 1
ATOM 569 C CA . ARG A 1 79 ? -8.879 -0.104 -6.718 1.00 91.06 79 ARG A CA 1
ATOM 570 C C . ARG A 1 79 ? -7.487 0.455 -6.416 1.00 91.06 79 ARG A C 1
ATOM 572 O O . ARG A 1 79 ? -6.569 0.235 -7.193 1.00 91.06 79 ARG A O 1
ATOM 579 N N . SER A 1 80 ? -7.308 1.189 -5.320 1.00 94.06 80 SER A N 1
ATOM 580 C CA . SER A 1 80 ? -5.978 1.648 -4.907 1.00 94.06 80 SER A CA 1
ATOM 581 C C . SER A 1 80 ? -5.130 0.455 -4.438 1.00 94.06 80 SER A C 1
ATOM 583 O O . SER A 1 80 ? -5.661 -0.380 -3.709 1.00 94.06 80 SER A O 1
ATOM 585 N N . PRO A 1 81 ? -3.823 0.403 -4.754 1.00 94.81 81 PRO A N 1
ATOM 586 C CA . PRO A 1 81 ? -2.906 -0.595 -4.184 1.00 94.81 81 PRO A CA 1
ATOM 587 C C . PRO A 1 81 ? -2.793 -0.516 -2.651 1.00 94.81 81 PRO A C 1
ATOM 589 O O . PRO A 1 81 ? -2.370 -1.470 -2.014 1.00 94.81 81 PRO A O 1
ATOM 592 N N . SER A 1 82 ? -3.172 0.612 -2.041 1.00 95.62 82 SER A N 1
ATOM 593 C CA . SER A 1 82 ? -3.153 0.798 -0.588 1.00 95.62 82 SER A CA 1
ATOM 594 C C . SER A 1 82 ? -4.527 0.615 0.064 1.00 95.62 82 SER A C 1
ATOM 596 O O . SER A 1 82 ? -4.624 0.114 1.181 1.00 95.62 82 SER A O 1
ATOM 598 N N . CYS A 1 83 ? -5.581 1.102 -0.591 1.00 95.19 83 CYS A N 1
ATOM 599 C CA . CYS A 1 83 ? -6.912 1.244 0.005 1.00 95.19 83 CYS A CA 1
ATOM 600 C C . CYS A 1 83 ? -7.977 0.364 -0.670 1.00 95.19 83 CYS A C 1
ATOM 602 O O . CYS A 1 83 ? -9.134 0.371 -0.255 1.00 95.19 83 CYS A O 1
ATOM 604 N N . GLY A 1 84 ? -7.632 -0.353 -1.739 1.00 90.50 84 GLY A N 1
ATOM 605 C CA . GLY A 1 84 ? -8.545 -1.264 -2.416 1.00 90.50 84 GLY A CA 1
ATOM 606 C C . GLY A 1 84 ? -9.051 -2.345 -1.463 1.00 90.50 84 GLY A C 1
ATOM 607 O O . GLY A 1 84 ? -8.297 -2.906 -0.677 1.00 90.50 84 GLY A O 1
ATOM 608 N N . CYS A 1 85 ? -10.350 -2.619 -1.526 1.00 88.38 85 CYS A N 1
ATOM 609 C CA . CYS A 1 85 ? -10.984 -3.739 -0.845 1.00 88.38 85 CYS A CA 1
ATOM 610 C C . CYS A 1 85 ? -11.871 -4.433 -1.880 1.00 88.38 85 CYS A C 1
ATOM 612 O O . CYS A 1 85 ? -12.704 -3.769 -2.505 1.00 88.38 85 CYS A O 1
ATOM 614 N N . GLY A 1 86 ? -11.649 -5.729 -2.099 1.00 88.69 86 GLY A N 1
ATOM 615 C CA . GLY A 1 86 ? -12.189 -6.462 -3.245 1.00 88.69 86 GLY A CA 1
ATOM 616 C C . GLY A 1 86 ? -11.225 -6.407 -4.426 1.00 88.69 86 GLY A C 1
ATOM 617 O O . GLY A 1 86 ? -10.352 -7.259 -4.528 1.00 88.69 86 GLY A O 1
ATOM 618 N N . ASP A 1 87 ? -11.356 -5.383 -5.269 1.00 87.94 87 ASP A N 1
ATOM 619 C CA . ASP A 1 87 ? -10.591 -5.278 -6.516 1.00 87.94 87 ASP A CA 1
ATOM 620 C C . ASP A 1 87 ? -9.404 -4.306 -6.405 1.00 87.94 87 ASP A C 1
ATOM 622 O O . ASP A 1 87 ? -9.532 -3.198 -5.865 1.00 87.94 87 ASP A O 1
ATOM 626 N N . ILE A 1 88 ? -8.276 -4.699 -7.001 1.00 92.81 88 ILE A N 1
ATOM 627 C CA . ILE A 1 88 ? -7.068 -3.899 -7.260 1.00 92.81 88 ILE A CA 1
ATOM 628 C C . ILE A 1 88 ? -6.678 -4.037 -8.742 1.00 92.81 88 ILE A C 1
ATOM 630 O O . ILE A 1 88 ? -7.212 -4.895 -9.443 1.00 92.81 88 ILE A O 1
ATOM 634 N N . TYR A 1 89 ? -5.803 -3.164 -9.245 1.00 92.25 89 TYR A N 1
ATOM 635 C CA . TYR A 1 89 ? -5.214 -3.365 -10.577 1.00 92.25 89 TYR A CA 1
ATOM 636 C C . TYR A 1 89 ? -4.331 -4.620 -10.589 1.00 92.25 89 TYR A C 1
ATOM 638 O O . TYR A 1 89 ? -3.854 -5.046 -9.539 1.00 92.25 89 TYR A O 1
ATOM 646 N N . ASP A 1 90 ? -4.140 -5.207 -11.768 1.00 92.75 90 ASP A N 1
ATOM 647 C CA . ASP A 1 90 ? -3.505 -6.518 -11.944 1.00 92.75 90 ASP A CA 1
ATOM 648 C C . ASP A 1 90 ? -1.966 -6.483 -11.963 1.00 92.75 90 ASP A C 1
ATOM 650 O O . ASP A 1 90 ? -1.329 -7.527 -12.119 1.00 92.75 90 ASP A O 1
ATOM 654 N N . GLY A 1 91 ? -1.360 -5.301 -11.818 1.00 93.50 91 GLY A N 1
ATOM 655 C CA . GLY A 1 91 ? 0.091 -5.132 -11.794 1.00 93.50 91 GLY A CA 1
ATOM 656 C C . GLY A 1 91 ? 0.732 -5.094 -13.177 1.00 93.50 91 GLY A C 1
ATOM 657 O O . GLY A 1 91 ? 1.959 -5.059 -13.277 1.00 93.50 91 GLY A O 1
ATOM 658 N N . THR A 1 92 ? -0.059 -5.115 -14.254 1.00 93.25 92 THR A N 1
ATOM 659 C CA . THR A 1 92 ? 0.458 -5.025 -15.627 1.00 93.25 92 THR A CA 1
ATOM 660 C C . THR A 1 92 ? 0.634 -3.587 -16.104 1.00 93.25 92 THR A C 1
ATOM 662 O O . THR A 1 92 ? 1.235 -3.371 -17.159 1.00 93.25 92 THR A O 1
ATOM 665 N N . PHE A 1 93 ? 0.097 -2.606 -15.363 1.00 91.56 93 PHE A N 1
ATOM 666 C CA . PHE A 1 93 ? -0.013 -1.202 -15.774 1.00 91.56 93 PHE A CA 1
ATOM 667 C C . PHE A 1 93 ? -0.764 -0.998 -17.100 1.00 91.56 93 PHE A C 1
ATOM 669 O O . PHE A 1 93 ? -0.760 0.099 -17.672 1.00 91.56 93 PHE A O 1
ATOM 676 N N . PHE A 1 94 ? -1.449 -2.032 -17.598 1.00 87.81 94 PHE A N 1
ATOM 677 C CA . PHE A 1 94 ? -2.288 -1.940 -18.776 1.00 87.81 94 PHE A CA 1
ATOM 678 C C . PHE A 1 94 ? -3.687 -1.477 -18.376 1.00 87.81 94 PHE A C 1
ATOM 680 O O . PHE A 1 94 ? -4.362 -2.072 -17.539 1.00 87.81 94 PHE A O 1
ATOM 687 N N . ARG A 1 95 ? -4.156 -0.402 -19.009 1.00 74.81 95 ARG A N 1
ATOM 688 C CA . ARG A 1 95 ? -5.541 0.053 -18.881 1.00 74.81 95 ARG A CA 1
ATOM 689 C C . ARG A 1 95 ? -6.250 -0.260 -20.183 1.00 74.81 95 ARG A C 1
ATOM 691 O O . ARG A 1 95 ? -6.027 0.433 -21.174 1.00 74.81 95 ARG A O 1
ATOM 698 N N . ASP A 1 96 ? -7.093 -1.287 -20.182 1.00 68.19 96 ASP A N 1
ATOM 699 C CA . ASP A 1 96 ? -7.991 -1.516 -21.308 1.00 68.19 96 ASP A CA 1
ATOM 700 C C . ASP A 1 96 ? -9.000 -0.347 -21.372 1.00 68.19 96 ASP A C 1
ATOM 702 O O . ASP A 1 96 ? -9.734 -0.110 -20.408 1.00 68.19 96 ASP A O 1
ATOM 706 N N . PRO A 1 97 ? -9.044 0.415 -22.482 1.00 66.88 97 PRO A N 1
ATOM 707 C CA . PRO A 1 97 ? -9.939 1.561 -22.633 1.00 66.88 97 PRO A CA 1
ATOM 708 C C . PRO A 1 97 ? -11.436 1.196 -22.650 1.00 66.88 97 PRO A C 1
ATOM 710 O O . PRO A 1 97 ? -12.277 2.097 -22.669 1.00 66.88 97 PRO A O 1
ATOM 713 N N . HIS A 1 98 ? -11.790 -0.092 -22.665 1.00 69.06 98 HIS A N 1
ATOM 714 C CA . HIS A 1 98 ? -13.169 -0.577 -22.723 1.00 69.06 98 HIS A CA 1
ATOM 715 C C . HIS A 1 98 ? -13.729 -1.075 -21.381 1.00 69.06 98 HIS A C 1
ATOM 717 O O . HIS A 1 98 ? -14.929 -1.348 -21.300 1.00 69.06 98 HIS A O 1
ATOM 723 N N . VAL A 1 99 ? -12.913 -1.142 -20.324 1.00 56.62 99 VAL A N 1
ATOM 724 C CA . VAL A 1 99 ? -13.332 -1.520 -18.961 1.00 56.62 99 VAL A CA 1
ATOM 725 C C . VAL A 1 99 ? -13.114 -0.337 -18.019 1.00 56.62 99 VAL A C 1
ATOM 727 O O . VAL A 1 99 ? -11.983 0.038 -17.714 1.00 56.62 99 VAL A O 1
ATOM 730 N N . TRP A 1 100 ? -14.226 0.259 -17.582 1.00 49.16 100 TRP A N 1
ATOM 731 C CA . TRP A 1 100 ? -14.265 1.408 -16.672 1.00 49.16 100 TRP A CA 1
ATOM 732 C C . TRP A 1 100 ? -14.280 0.963 -15.210 1.00 49.16 100 TRP A C 1
ATOM 734 O O . TRP A 1 100 ? -15.217 0.229 -14.830 1.00 49.16 100 TRP A O 1
#

InterPro domains:
  IPR007553 2-thiouracil desulfurase [PF04463] (4-94)

Radius of gyration: 15.3 Å; chains: 1; bounding box: 45×27×42 Å

pLDDT: mean 92.39, std 10.93, range [48.09, 98.75]